Protein AF-A0A401THD2-F1 (afdb_monomer_lite)

pLDDT: mean 90.66, std 12.56, range [46.59, 98.69]

Secondary structure (DSSP, 8-state):
----------PPPPSS-S--EEEEEEEEEETTEEEEEEEEEETT--EEEEEEE-SS--HHHHHHHHH-

InterPro domains:
  IPR002156 Ribonuclease H domain [PS50879] (15-68)
  IPR012337 Ribonuclease H-like superfamily [SSF53098] (10-67)
  IPR036397 Ribonuclease H superfamily [G3DSA:3.30.420.10] (2-68)

Organism: Chiloscyllium punctatum (NCBI:txid137246)

Sequence (68 aa):
MDSAEEDYVTDSPISDPDLVLYIDGSRRLVEGSYRMGWAVVDDTGATREQATLDGDTSAQLAELVALT

Foldseek 3Di:
DPPPPPPDDDDDDDPDDPFDKDKFWDWDQDPNDIWIKMFIATPVRHTPDMDTDDDDDDSVVRRVVRVD

Radius of gyration: 15.96 Å; chains: 1; bounding box: 38×42×30 Å

Structure (mmCIF, N/CA/C/O backbone):
data_AF-A0A401THD2-F1
#
_entry.id   AF-A0A401THD2-F1
#
loop_
_atom_site.group_PDB
_atom_site.id
_atom_site.type_symbol
_atom_site.label_atom_id
_atom_site.label_alt_id
_atom_site.label_comp_id
_atom_site.label_asym_id
_atom_site.label_entity_id
_atom_site.label_seq_id
_atom_site.pdbx_PDB_ins_code
_atom_site.Cartn_x
_atom_site.Cartn_y
_atom_site.Cartn_z
_atom_site.occupancy
_atom_site.B_iso_or_equiv
_atom_site.auth_seq_id
_atom_site.auth_comp_id
_atom_site.auth_asym_id
_atom_site.auth_atom_id
_atom_site.pdbx_PDB_model_num
ATOM 1 N N . MET A 1 1 ? 12.685 34.862 0.929 1.00 47.78 1 MET A N 1
ATOM 2 C CA . MET A 1 1 ? 12.027 33.564 1.157 1.00 47.78 1 MET A CA 1
ATOM 3 C C . MET A 1 1 ? 13.084 32.535 0.869 1.00 47.78 1 MET A C 1
ATOM 5 O O . MET A 1 1 ? 13.504 32.430 -0.271 1.00 47.78 1 MET A O 1
ATOM 9 N N . ASP A 1 2 ? 13.615 31.954 1.934 1.00 46.59 2 ASP A N 1
ATOM 10 C CA . ASP A 1 2 ? 14.610 30.894 1.880 1.00 46.59 2 ASP A CA 1
ATOM 11 C C . ASP A 1 2 ? 13.882 29.636 1.397 1.00 46.59 2 ASP A C 1
ATOM 13 O O . ASP A 1 2 ? 13.030 29.101 2.107 1.00 46.59 2 ASP A O 1
ATOM 17 N N . SER A 1 3 ? 14.078 29.265 0.134 1.00 58.06 3 SER A N 1
ATOM 18 C CA . SER A 1 3 ? 13.639 27.973 -0.379 1.00 58.06 3 SER A CA 1
ATOM 19 C C . SER A 1 3 ? 14.652 26.957 0.121 1.00 58.06 3 SER A C 1
ATOM 21 O O . SER A 1 3 ? 15.625 26.661 -0.570 1.00 58.06 3 SER A O 1
ATOM 23 N N . ALA A 1 4 ? 14.461 26.488 1.353 1.00 57.19 4 ALA A N 1
ATOM 24 C CA . ALA A 1 4 ? 15.127 25.283 1.800 1.00 57.19 4 ALA A CA 1
ATOM 25 C C . ALA A 1 4 ? 14.676 24.170 0.848 1.00 57.19 4 ALA A C 1
ATOM 27 O O . ALA A 1 4 ? 13.528 23.728 0.900 1.00 57.19 4 ALA A O 1
ATOM 28 N N . GLU A 1 5 ? 15.549 23.783 -0.080 1.00 62.44 5 GLU A N 1
ATOM 29 C CA . GLU A 1 5 ? 15.481 22.447 -0.648 1.00 62.44 5 GLU A CA 1
ATOM 30 C C . GLU A 1 5 ? 15.692 21.512 0.539 1.00 62.44 5 GLU A C 1
ATOM 32 O O . GLU A 1 5 ? 16.802 21.362 1.046 1.00 62.44 5 GLU A O 1
ATOM 37 N N . GLU A 1 6 ? 14.587 21.022 1.097 1.00 61.78 6 GLU A N 1
ATOM 38 C CA . GLU A 1 6 ? 14.642 19.986 2.111 1.00 61.78 6 GLU A CA 1
ATOM 39 C C . GLU A 1 6 ? 15.340 18.781 1.475 1.00 61.78 6 GLU A C 1
ATOM 41 O O . GLU A 1 6 ? 14.901 18.258 0.451 1.00 61.78 6 GLU A O 1
ATOM 46 N N . ASP A 1 7 ? 16.476 18.399 2.052 1.00 66.19 7 ASP A N 1
ATOM 47 C CA . ASP A 1 7 ? 17.305 17.279 1.617 1.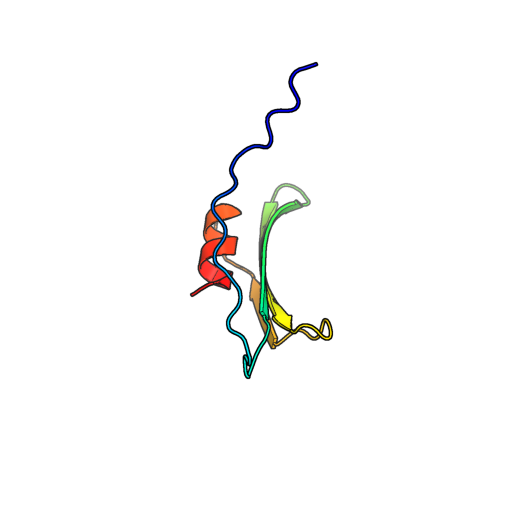00 66.19 7 ASP A CA 1
ATOM 48 C C . ASP A 1 7 ? 16.573 15.969 1.953 1.00 66.19 7 ASP A C 1
ATOM 50 O O . ASP A 1 7 ? 16.760 15.365 3.013 1.00 66.19 7 ASP A O 1
ATOM 54 N N . TYR A 1 8 ? 15.621 15.585 1.100 1.00 73.50 8 TYR A N 1
ATOM 55 C CA . TYR A 1 8 ? 14.876 14.340 1.244 1.00 73.50 8 TYR A CA 1
ATOM 56 C C . TYR A 1 8 ? 15.794 13.160 0.925 1.00 73.50 8 TYR A C 1
ATOM 58 O O . TYR A 1 8 ? 16.232 12.976 -0.212 1.00 73.50 8 TYR A O 1
ATOM 66 N N . VAL A 1 9 ? 16.040 12.313 1.925 1.00 82.81 9 VAL A N 1
ATOM 67 C CA . VAL A 1 9 ? 16.718 11.032 1.713 1.00 82.81 9 VAL A CA 1
ATOM 68 C C . VAL A 1 9 ? 15.776 10.123 0.932 1.00 82.81 9 VAL A C 1
ATOM 70 O O . VAL A 1 9 ? 14.736 9.705 1.440 1.00 82.81 9 VAL A O 1
ATOM 73 N N . THR A 1 10 ? 16.145 9.832 -0.310 1.00 84.94 10 THR A N 1
ATOM 74 C CA . THR A 1 10 ? 15.450 8.872 -1.167 1.00 84.94 10 THR A CA 1
ATOM 75 C C . THR A 1 10 ? 16.454 7.863 -1.692 1.00 84.94 10 THR A C 1
ATOM 77 O O . THR A 1 10 ? 17.597 8.207 -2.005 1.00 84.94 10 THR A O 1
ATOM 80 N N . ASP A 1 11 ? 16.031 6.608 -1.781 1.00 90.00 11 ASP A N 1
ATOM 81 C CA . ASP A 1 11 ? 16.815 5.595 -2.470 1.00 90.00 11 ASP A CA 1
ATOM 82 C C . ASP A 1 11 ? 16.709 5.803 -3.985 1.00 90.00 11 ASP A C 1
ATOM 84 O O . ASP A 1 11 ? 15.670 6.204 -4.517 1.00 90.00 11 ASP A O 1
ATOM 88 N N . SER A 1 12 ? 17.798 5.525 -4.701 1.00 93.12 12 SER A N 1
ATOM 89 C CA . SER A 1 12 ? 17.782 5.535 -6.165 1.00 93.12 12 SER A CA 1
ATOM 90 C C . SER A 1 12 ? 17.130 4.252 -6.694 1.00 93.12 12 SER A C 1
ATOM 92 O O . SER A 1 12 ? 17.503 3.168 -6.237 1.00 93.12 12 SER A O 1
ATOM 94 N N . PRO A 1 13 ? 16.216 4.331 -7.680 1.00 94.25 13 PRO A N 1
ATOM 95 C CA . PRO A 1 13 ? 15.671 3.142 -8.325 1.00 94.25 13 PRO A CA 1
ATOM 96 C C . PRO A 1 13 ? 16.775 2.275 -8.942 1.00 94.25 13 PRO A C 1
ATOM 98 O O . PRO A 1 13 ? 17.759 2.790 -9.482 1.00 94.25 13 PRO A O 1
ATOM 101 N N . ILE A 1 14 ? 16.594 0.954 -8.914 1.00 96.12 14 ILE A N 1
ATOM 102 C CA . ILE A 1 14 ? 17.453 0.037 -9.673 1.00 96.12 14 ILE A CA 1
ATOM 103 C C . ILE A 1 14 ? 17.223 0.226 -11.181 1.00 96.12 14 ILE A C 1
ATOM 105 O O . ILE A 1 14 ? 16.132 0.598 -11.603 1.00 96.12 14 ILE A O 1
ATOM 109 N N . SER A 1 15 ? 18.254 0.007 -12.003 1.00 95.44 15 SER A N 1
ATOM 110 C CA . SER A 1 15 ? 18.230 0.419 -13.418 1.00 95.44 15 SER A CA 1
ATOM 111 C C . SER A 1 15 ? 17.359 -0.442 -14.339 1.00 95.44 15 SER A C 1
ATOM 113 O O . SER A 1 15 ? 16.953 0.050 -15.387 1.00 95.44 15 SER A O 1
ATOM 115 N N . ASP A 1 16 ? 17.099 -1.699 -13.976 1.00 96.25 16 ASP A N 1
ATOM 116 C CA . ASP A 1 16 ? 16.313 -2.649 -14.778 1.00 96.25 16 ASP A CA 1
ATOM 117 C C . ASP A 1 16 ? 15.525 -3.598 -13.852 1.00 96.25 16 ASP A C 1
ATOM 119 O O . ASP A 1 16 ? 15.925 -4.746 -13.644 1.00 96.25 16 ASP A O 1
ATOM 123 N N . PRO A 1 17 ? 14.490 -3.093 -13.156 1.00 96.81 17 PRO A N 1
ATOM 124 C CA . PRO A 1 17 ? 13.670 -3.912 -12.275 1.00 96.81 17 PRO A CA 1
ATOM 125 C C . PRO A 1 17 ? 12.741 -4.829 -13.080 1.00 96.81 17 PRO A C 1
ATOM 127 O O . PRO A 1 17 ? 12.032 -4.367 -13.969 1.00 96.81 17 PRO A O 1
ATOM 130 N N . ASP A 1 18 ? 12.631 -6.099 -12.680 1.00 97.19 18 ASP A N 1
ATOM 131 C CA . ASP A 1 18 ? 11.579 -6.991 -13.198 1.00 97.19 18 ASP A CA 1
ATOM 132 C C . ASP A 1 18 ? 10.169 -6.513 -12.798 1.00 97.19 18 ASP A C 1
ATOM 134 O O . ASP A 1 18 ? 9.186 -6.772 -13.495 1.00 97.19 18 ASP A O 1
ATOM 138 N N . LEU A 1 19 ? 10.059 -5.841 -11.645 1.00 96.12 19 LEU A N 1
ATOM 139 C CA . LEU A 1 19 ? 8.813 -5.321 -11.089 1.00 96.12 19 LEU A CA 1
ATOM 140 C C . LEU A 1 19 ? 9.018 -3.909 -10.543 1.00 96.12 19 LEU A C 1
ATOM 142 O O . LEU A 1 19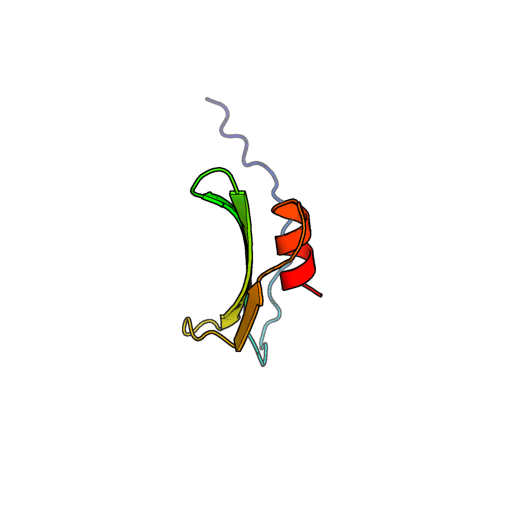 ? 9.870 -3.682 -9.684 1.00 96.12 19 LEU A O 1
ATOM 146 N N . VAL A 1 20 ? 8.166 -2.988 -10.983 1.00 97.81 20 VAL A N 1
ATOM 147 C CA . VAL A 1 20 ? 7.973 -1.686 -10.345 1.00 97.81 20 VAL A CA 1
ATOM 148 C C . VAL A 1 20 ? 6.652 -1.750 -9.594 1.00 97.81 20 VAL A C 1
ATOM 150 O O . VAL A 1 20 ? 5.597 -1.931 -10.202 1.00 97.81 20 VAL A O 1
ATOM 153 N N . LEU A 1 21 ? 6.725 -1.664 -8.268 1.00 98.06 21 LEU A N 1
ATOM 154 C CA . LEU A 1 21 ? 5.569 -1.778 -7.388 1.00 98.06 21 LEU A CA 1
ATOM 155 C C . LEU A 1 21 ? 5.367 -0.487 -6.605 1.00 98.06 21 LEU A C 1
ATOM 157 O O . LEU A 1 21 ? 6.323 0.183 -6.215 1.00 98.06 21 LEU A O 1
ATOM 161 N N . TYR A 1 22 ? 4.103 -0.196 -6.339 1.00 98.25 22 TYR A N 1
ATOM 162 C CA . TYR A 1 22 ? 3.660 0.870 -5.460 1.00 98.25 22 TYR A CA 1
ATOM 163 C C . TYR A 1 22 ? 2.776 0.251 -4.392 1.00 98.25 22 TYR A C 1
ATOM 165 O O . TYR A 1 22 ? 1.953 -0.621 -4.682 1.00 98.25 22 TYR A O 1
ATOM 173 N N . ILE A 1 23 ? 2.956 0.703 -3.161 1.00 98.38 23 ILE A N 1
ATOM 174 C CA . ILE A 1 23 ? 2.216 0.213 -2.008 1.00 98.38 23 ILE A CA 1
ATOM 175 C C . ILE A 1 23 ? 1.475 1.373 -1.359 1.00 98.38 23 ILE A C 1
ATOM 177 O O . ILE A 1 23 ? 1.908 2.520 -1.470 1.00 98.38 23 ILE A O 1
ATOM 181 N N . ASP A 1 24 ? 0.364 1.065 -0.709 1.00 98.31 24 ASP A N 1
ATOM 182 C CA . ASP A 1 24 ? -0.367 2.025 0.112 1.00 98.31 24 ASP A CA 1
ATOM 183 C C . ASP A 1 24 ? -1.081 1.293 1.248 1.00 98.31 24 ASP A C 1
ATOM 185 O O . ASP A 1 24 ? -1.590 0.176 1.078 1.00 98.31 24 ASP A O 1
ATOM 189 N N . GLY A 1 25 ? -1.139 1.947 2.402 1.00 97.62 25 GLY A N 1
ATOM 190 C CA . GLY A 1 25 ? -1.758 1.462 3.620 1.00 97.62 25 GLY A CA 1
ATOM 191 C C . GLY A 1 25 ? -2.701 2.501 4.209 1.00 97.62 25 GLY A C 1
ATOM 192 O O . GLY A 1 25 ? -2.299 3.540 4.724 1.00 97.62 25 GLY A O 1
ATOM 193 N N . SER A 1 26 ? -3.994 2.192 4.231 1.00 96.19 26 SER A N 1
ATOM 194 C CA . SER A 1 26 ? -5.021 3.157 4.615 1.00 96.19 26 SER A CA 1
ATOM 195 C C . SER A 1 26 ? -5.691 2.821 5.943 1.00 96.19 26 SER A C 1
ATOM 197 O O . SER A 1 26 ? -5.941 1.660 6.273 1.00 96.19 26 SER A O 1
ATOM 199 N N . ARG A 1 27 ? -6.076 3.870 6.681 1.00 95.12 27 ARG A N 1
ATOM 200 C CA . ARG A 1 27 ? -7.030 3.811 7.796 1.00 95.12 27 ARG A CA 1
ATOM 201 C C . ARG A 1 27 ? -8.028 4.948 7.669 1.00 95.12 27 ARG A C 1
ATOM 203 O O . ARG A 1 27 ? -7.646 6.113 7.579 1.00 95.12 27 ARG A O 1
ATOM 210 N N . ARG A 1 28 ? -9.318 4.632 7.767 1.00 94.50 28 ARG A N 1
ATOM 211 C CA . ARG A 1 28 ? -10.391 5.628 7.742 1.00 94.50 28 ARG A CA 1
ATOM 212 C C . ARG A 1 28 ? -11.501 5.286 8.724 1.00 94.50 28 ARG A C 1
ATOM 214 O O . ARG A 1 28 ? -11.925 4.140 8.809 1.00 94.50 28 ARG A O 1
ATOM 221 N N . LEU A 1 29 ? -12.020 6.294 9.424 1.00 93.44 29 LEU A N 1
ATOM 222 C CA . LEU A 1 29 ? -13.254 6.156 10.197 1.00 93.44 29 LEU A CA 1
ATOM 223 C C . LEU A 1 29 ? -14.459 6.219 9.246 1.00 93.44 29 LEU A C 1
ATOM 225 O O . LEU A 1 29 ? -14.675 7.233 8.578 1.00 93.44 29 LEU A O 1
ATOM 229 N N . VAL A 1 30 ? -15.239 5.143 9.179 1.00 92.50 30 VAL A N 1
ATOM 230 C CA . VAL A 1 30 ? -16.436 5.019 8.339 1.00 92.50 30 VAL A CA 1
ATOM 231 C C . VAL A 1 30 ? -17.583 4.528 9.213 1.00 92.50 30 VAL A C 1
ATOM 233 O O . VAL A 1 30 ? -17.485 3.469 9.822 1.00 92.50 30 VAL A O 1
ATOM 236 N N . GLU A 1 31 ? -18.665 5.307 9.297 1.00 93.56 31 GLU A N 1
ATOM 237 C CA . GLU A 1 31 ? -19.864 4.948 10.082 1.00 93.56 31 GLU A CA 1
ATOM 238 C C . GLU A 1 31 ? -19.548 4.612 11.555 1.00 93.56 31 GLU A C 1
ATOM 240 O O . GLU A 1 31 ? -20.133 3.717 12.157 1.00 93.56 31 GLU A O 1
ATOM 245 N N . GLY A 1 32 ? -18.584 5.327 12.143 1.00 92.56 32 GLY A N 1
ATOM 246 C CA . GLY A 1 32 ? -18.173 5.139 13.538 1.00 92.56 32 GLY A CA 1
ATOM 247 C C . GLY A 1 32 ? -17.250 3.943 13.785 1.00 92.56 32 GLY A C 1
ATOM 248 O O . GLY A 1 32 ? -16.875 3.715 14.930 1.00 92.56 32 GLY A O 1
ATOM 249 N N . SER A 1 33 ? -16.848 3.215 12.740 1.00 90.81 33 SER A N 1
ATOM 250 C CA . SER A 1 33 ? -15.899 2.099 12.824 1.00 90.81 33 SER A CA 1
ATOM 251 C C . SER A 1 33 ? -14.669 2.364 11.960 1.00 90.81 33 SER A C 1
ATOM 253 O O . SER A 1 33 ? -14.780 2.900 10.855 1.00 90.81 33 SER A O 1
ATOM 255 N N . TYR A 1 34 ? -13.480 2.016 12.450 1.00 92.88 34 TYR A N 1
ATOM 256 C CA . TYR A 1 34 ? -12.274 2.106 11.633 1.00 92.88 34 TYR A CA 1
ATOM 257 C C . TYR A 1 34 ? -12.267 0.998 10.581 1.00 92.88 34 TYR A C 1
ATOM 259 O O . TYR A 1 34 ? -12.576 -0.156 10.865 1.00 92.88 34 TYR A O 1
ATOM 267 N N . ARG A 1 35 ? -11.943 1.380 9.347 1.00 93.94 35 ARG A N 1
ATOM 268 C CA . ARG A 1 35 ? -11.675 0.476 8.233 1.00 93.94 35 ARG A CA 1
ATOM 269 C C . ARG A 1 35 ? -10.228 0.667 7.823 1.00 93.94 35 ARG A C 1
ATOM 271 O O . ARG A 1 35 ? -9.801 1.805 7.609 1.00 93.94 35 ARG A O 1
ATOM 278 N N . MET A 1 36 ? -9.510 -0.439 7.706 1.00 95.62 36 MET A N 1
ATOM 279 C CA . MET A 1 36 ? -8.120 -0.455 7.285 1.00 95.62 36 MET A CA 1
ATOM 280 C C . MET A 1 36 ? -7.929 -1.472 6.181 1.00 95.62 36 MET A C 1
ATOM 282 O O . MET A 1 36 ? -8.615 -2.496 6.119 1.00 95.62 36 MET A O 1
ATOM 286 N N . GLY A 1 37 ? -6.956 -1.195 5.337 1.00 96.44 37 GLY A N 1
ATOM 287 C CA . GLY A 1 37 ? -6.527 -2.112 4.306 1.00 96.44 37 GLY A CA 1
ATOM 288 C C . GLY A 1 37 ? -5.228 -1.643 3.695 1.00 96.44 37 GLY A C 1
ATOM 289 O O . GLY A 1 37 ? -4.753 -0.544 3.982 1.00 96.44 37 G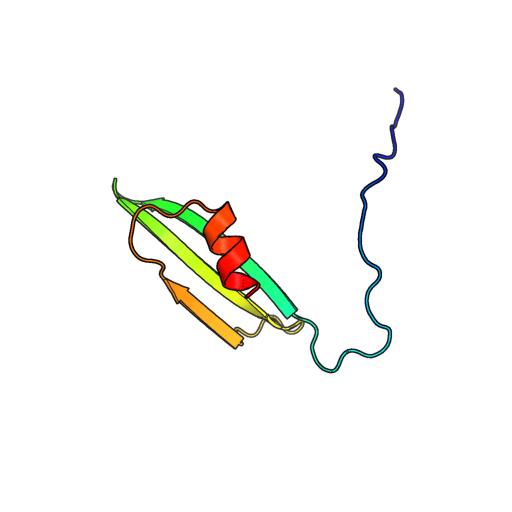LY A O 1
ATOM 290 N N . TRP A 1 38 ? -4.679 -2.499 2.860 1.00 98.00 38 TRP A N 1
ATOM 291 C CA . TRP A 1 38 ? -3.464 -2.241 2.118 1.00 98.00 38 TRP A CA 1
ATOM 292 C C . TRP A 1 38 ? -3.606 -2.780 0.702 1.00 98.00 38 TRP A C 1
ATOM 294 O O . TRP A 1 38 ? -4.435 -3.663 0.443 1.00 98.00 38 TRP A O 1
ATOM 304 N N . ALA A 1 39 ? -2.800 -2.246 -0.205 1.00 98.50 39 ALA A N 1
ATOM 305 C CA . ALA A 1 39 ? -2.713 -2.725 -1.571 1.00 98.50 39 ALA A CA 1
ATOM 306 C C . ALA A 1 39 ? -1.283 -2.618 -2.103 1.00 98.50 39 ALA A C 1
ATOM 308 O O . ALA A 1 39 ? -0.529 -1.725 -1.722 1.00 98.50 39 ALA A O 1
ATOM 309 N N . VAL A 1 40 ? -0.963 -3.517 -3.028 1.00 98.69 40 VAL A N 1
ATOM 310 C CA . VAL A 1 40 ? 0.232 -3.496 -3.868 1.00 98.69 40 VAL A CA 1
ATOM 311 C C . VAL A 1 40 ? -0.239 -3.440 -5.315 1.00 98.69 40 VAL A C 1
ATOM 313 O O . VAL A 1 40 ? -1.003 -4.301 -5.770 1.00 98.69 40 VAL A O 1
ATOM 316 N N . VAL A 1 41 ? 0.206 -2.428 -6.048 1.00 98.62 41 VAL A N 1
ATOM 317 C CA . VAL A 1 41 ? -0.110 -2.232 -7.466 1.00 98.62 41 VAL A CA 1
ATOM 318 C C . VAL A 1 41 ? 1.173 -2.173 -8.281 1.00 98.62 41 VAL A C 1
ATOM 320 O O . VAL A 1 41 ? 2.222 -1.784 -7.772 1.00 98.62 41 VAL A O 1
ATOM 323 N N . ASP A 1 42 ? 1.099 -2.570 -9.545 1.00 98.31 42 ASP A N 1
ATOM 324 C CA . ASP A 1 42 ? 2.198 -2.349 -10.483 1.00 98.31 42 ASP A CA 1
ATOM 325 C C . ASP A 1 42 ? 2.127 -0.968 -11.154 1.00 98.31 42 ASP A C 1
ATOM 327 O O . ASP A 1 42 ? 1.184 -0.197 -10.965 1.00 98.31 42 ASP A O 1
ATOM 331 N N . ASP A 1 43 ? 3.139 -0.660 -11.958 1.00 97.38 43 ASP A N 1
ATOM 332 C CA . ASP A 1 43 ? 3.269 0.568 -12.748 1.00 97.38 43 ASP A CA 1
ATOM 333 C C . ASP A 1 43 ? 2.247 0.728 -13.878 1.00 97.38 43 ASP A C 1
ATOM 335 O O . ASP A 1 43 ? 2.070 1.830 -14.400 1.00 97.38 43 ASP A O 1
ATOM 339 N N . THR A 1 44 ? 1.508 -0.329 -14.213 1.00 97.69 44 THR A N 1
ATOM 340 C CA . THR A 1 44 ? 0.334 -0.238 -15.091 1.00 97.69 44 THR A CA 1
ATOM 341 C C . THR A 1 44 ? -0.931 0.166 -14.326 1.00 97.69 44 THR A C 1
ATOM 343 O O . THR A 1 44 ? 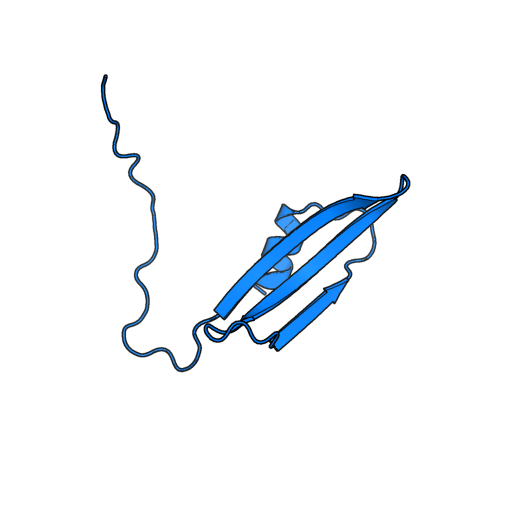-1.950 0.494 -14.938 1.00 97.69 44 THR A O 1
ATOM 346 N N . GLY A 1 45 ? -0.866 0.164 -12.990 1.00 95.38 45 GLY A N 1
ATOM 347 C CA . GLY A 1 45 ? -1.982 0.401 -12.081 1.00 95.38 45 GLY A CA 1
ATOM 348 C C . GLY A 1 45 ? -2.800 -0.854 -11.769 1.00 95.38 45 GLY A C 1
ATOM 349 O O . GLY A 1 45 ? -3.876 -0.744 -11.179 1.00 95.38 45 GLY A O 1
ATOM 350 N N . ALA A 1 46 ? -2.337 -2.044 -12.161 1.00 97.94 46 ALA A N 1
ATOM 351 C CA . ALA A 1 46 ? -3.028 -3.287 -11.857 1.00 97.94 46 ALA A CA 1
ATOM 352 C C . ALA A 1 46 ? -2.736 -3.730 -10.418 1.00 97.94 46 ALA A C 1
ATOM 354 O O . ALA A 1 46 ? -1.585 -3.801 -9.986 1.00 97.94 46 ALA A O 1
ATOM 355 N N . THR A 1 47 ? -3.790 -4.074 -9.674 1.00 98.38 47 THR A N 1
ATOM 356 C CA . THR A 1 47 ? -3.655 -4.639 -8.328 1.00 98.38 47 THR A CA 1
ATOM 357 C C . THR A 1 47 ? -3.035 -6.028 -8.395 1.00 98.38 47 THR A C 1
ATOM 359 O O . THR A 1 47 ? -3.579 -6.928 -9.036 1.00 98.38 47 THR A O 1
ATOM 362 N N . ARG A 1 48 ? -1.911 -6.203 -7.698 1.00 97.81 48 ARG A N 1
ATOM 363 C CA . ARG A 1 48 ? -1.239 -7.494 -7.523 1.00 97.81 48 ARG A CA 1
ATOM 364 C C . ARG A 1 48 ? -1.741 -8.193 -6.270 1.00 97.81 48 ARG A C 1
ATOM 366 O O . ARG A 1 48 ? -2.128 -9.356 -6.337 1.00 97.81 48 ARG A O 1
ATOM 373 N N . GLU A 1 49 ? -1.802 -7.458 -5.164 1.00 98.31 49 GLU A N 1
ATOM 374 C CA . GLU A 1 49 ? -2.257 -7.954 -3.867 1.00 98.31 49 GLU A CA 1
ATOM 375 C C . GLU A 1 49 ? -3.011 -6.863 -3.109 1.00 98.31 49 GLU A C 1
ATOM 377 O O . GLU A 1 49 ? -2.774 -5.672 -3.308 1.00 98.31 49 GLU A O 1
ATOM 382 N N . GLN A 1 50 ? -3.950 -7.271 -2.259 1.00 98.12 50 GLN A N 1
ATOM 383 C CA . GLN A 1 50 ? -4.665 -6.375 -1.356 1.00 98.12 50 GLN A CA 1
ATOM 384 C C . GLN A 1 50 ? -5.365 -7.178 -0.263 1.00 98.12 50 GLN A C 1
ATOM 386 O O . GLN A 1 50 ? -5.824 -8.300 -0.505 1.00 98.12 50 GLN A O 1
ATOM 391 N N . ALA A 1 51 ? -5.539 -6.576 0.910 1.00 97.69 51 ALA A N 1
ATOM 392 C CA . ALA A 1 51 ? -6.400 -7.130 1.946 1.00 97.69 51 ALA A CA 1
ATOM 393 C C . ALA A 1 51 ? -6.931 -6.054 2.898 1.00 97.69 51 ALA A C 1
ATOM 395 O O . ALA A 1 51 ? -6.426 -4.933 2.975 1.00 97.69 51 ALA A O 1
ATOM 396 N N . THR A 1 52 ? -7.964 -6.422 3.653 1.00 96.31 52 THR A N 1
ATOM 397 C CA . THR A 1 52 ? -8.417 -5.671 4.826 1.00 96.31 52 THR A CA 1
ATOM 398 C C . THR A 1 52 ? -7.612 -6.081 6.053 1.00 96.31 52 THR A C 1
ATOM 400 O O . THR A 1 52 ? -7.214 -7.239 6.170 1.00 96.31 52 THR A O 1
ATOM 403 N N . LEU A 1 53 ? -7.416 -5.153 6.990 1.00 94.19 53 LEU A N 1
ATOM 404 C CA . LEU A 1 53 ? -6.798 -5.448 8.282 1.00 94.19 53 LEU A CA 1
ATOM 405 C C . LEU A 1 53 ? -7.844 -5.411 9.391 1.00 94.19 53 LEU A C 1
ATOM 407 O O . LEU A 1 53 ? -8.607 -4.449 9.502 1.00 94.19 53 LEU A O 1
ATOM 411 N N . ASP A 1 54 ? -7.840 -6.448 10.223 1.00 86.06 54 ASP A N 1
ATOM 412 C CA . ASP A 1 54 ? -8.674 -6.521 11.417 1.00 86.06 54 ASP A CA 1
ATOM 413 C C . ASP A 1 54 ? -8.058 -5.713 12.571 1.00 86.06 54 ASP A C 1
ATOM 415 O O . ASP A 1 54 ? -6.837 -5.595 12.698 1.00 86.06 54 ASP A O 1
ATOM 419 N N . GLY A 1 55 ? -8.912 -5.201 13.461 1.00 78.06 55 GLY A N 1
ATOM 420 C CA . GLY A 1 55 ? -8.505 -4.527 14.697 1.00 78.06 55 GLY A CA 1
ATOM 421 C C . GLY A 1 55 ? -8.573 -3.002 14.626 1.00 78.06 55 GLY A C 1
ATOM 422 O O . GLY A 1 55 ? -9.409 -2.448 13.923 1.00 78.06 55 GLY A O 1
ATOM 423 N N . ASP A 1 56 ? -7.729 -2.321 15.406 1.00 83.38 56 ASP A N 1
ATOM 424 C CA . ASP A 1 56 ? -7.566 -0.859 15.369 1.00 83.38 56 ASP A CA 1
ATOM 425 C C . ASP A 1 56 ? -6.114 -0.490 15.032 1.00 83.38 56 ASP A C 1
ATOM 427 O O . ASP A 1 56 ? -5.378 0.130 15.801 1.00 83.38 56 ASP A O 1
ATOM 431 N N . THR A 1 57 ? -5.670 -0.983 13.883 1.00 85.06 57 THR A N 1
ATOM 432 C CA . THR A 1 57 ? -4.339 -0.791 13.311 1.00 85.06 57 THR A CA 1
ATOM 433 C C . THR A 1 57 ? -4.163 0.644 12.820 1.00 85.06 57 THR A C 1
ATOM 435 O O . THR A 1 57 ? -5.075 1.228 12.237 1.00 85.06 57 THR A O 1
ATOM 438 N N . SER A 1 58 ? -2.987 1.243 13.030 1.00 94.06 58 SER A N 1
ATOM 439 C CA . SER A 1 58 ? -2.680 2.569 12.477 1.00 94.06 58 SER A CA 1
ATOM 440 C C . SER A 1 58 ? -2.478 2.500 10.957 1.00 94.06 58 SER A C 1
ATOM 442 O O . SER A 1 58 ? -2.107 1.454 10.430 1.00 94.06 58 SER A O 1
ATOM 444 N N . ALA A 1 59 ? -2.661 3.627 10.253 1.00 95.50 59 ALA A N 1
ATOM 445 C CA . ALA A 1 59 ? -2.314 3.713 8.828 1.00 95.50 59 ALA A CA 1
ATOM 446 C C . ALA A 1 59 ? -0.829 3.385 8.599 1.00 95.50 59 ALA A C 1
ATOM 448 O O . ALA A 1 59 ? -0.502 2.620 7.712 1.00 95.50 59 ALA A O 1
ATOM 449 N N . GLN A 1 60 ? 0.057 3.851 9.486 1.00 96.75 60 GLN A N 1
ATOM 450 C CA . GLN A 1 60 ? 1.491 3.538 9.433 1.00 96.75 60 GLN A CA 1
ATOM 451 C C . GLN A 1 60 ? 1.779 2.032 9.476 1.00 96.75 60 GLN A C 1
ATOM 453 O O . GLN A 1 60 ? 2.676 1.561 8.788 1.00 96.75 60 GLN A O 1
ATOM 458 N N . LEU A 1 61 ? 1.037 1.264 10.281 1.00 95.94 61 LEU A N 1
ATOM 459 C CA . LEU A 1 61 ? 1.191 -0.188 10.295 1.00 95.94 61 LEU A CA 1
ATOM 460 C C . LEU A 1 61 ? 0.575 -0.825 9.040 1.00 95.94 61 LEU A C 1
ATOM 462 O O . LEU A 1 61 ? 1.123 -1.801 8.548 1.00 95.94 61 LEU A O 1
ATOM 466 N N . ALA A 1 62 ? -0.504 -0.268 8.484 1.00 97.06 62 ALA A N 1
ATOM 467 C CA . ALA A 1 62 ? -1.030 -0.722 7.196 1.00 97.06 62 ALA A CA 1
ATOM 468 C C . ALA A 1 62 ? -0.012 -0.528 6.056 1.00 97.06 62 ALA A C 1
ATOM 470 O O . ALA A 1 62 ? 0.140 -1.433 5.245 1.00 97.06 62 ALA A O 1
ATOM 471 N N . GLU A 1 63 ? 0.726 0.588 6.045 1.00 98.06 63 GLU A N 1
ATOM 472 C CA . GLU A 1 63 ? 1.815 0.836 5.083 1.00 98.06 63 GLU A CA 1
ATOM 473 C C . GLU A 1 63 ? 2.928 -0.203 5.219 1.00 98.06 63 GLU A C 1
ATOM 475 O O . GLU A 1 63 ? 3.403 -0.765 4.238 1.00 98.06 63 GLU A O 1
ATOM 480 N N . LEU A 1 64 ? 3.323 -0.506 6.460 1.00 97.62 64 LEU A N 1
ATOM 481 C CA . LEU A 1 64 ? 4.345 -1.517 6.721 1.00 97.62 64 LEU A CA 1
ATOM 482 C C . LEU A 1 64 ? 3.892 -2.914 6.297 1.00 97.62 64 LEU A C 1
ATOM 484 O O . LEU A 1 64 ? 4.698 -3.650 5.747 1.00 97.62 64 LEU A O 1
ATOM 488 N N . VAL A 1 65 ? 2.621 -3.269 6.511 1.00 96.50 65 VAL A N 1
ATOM 489 C CA . VAL A 1 65 ? 2.078 -4.548 6.027 1.00 96.50 65 VAL A CA 1
ATOM 490 C C . VAL A 1 65 ? 2.047 -4.591 4.501 1.00 96.50 65 VAL A C 1
ATOM 49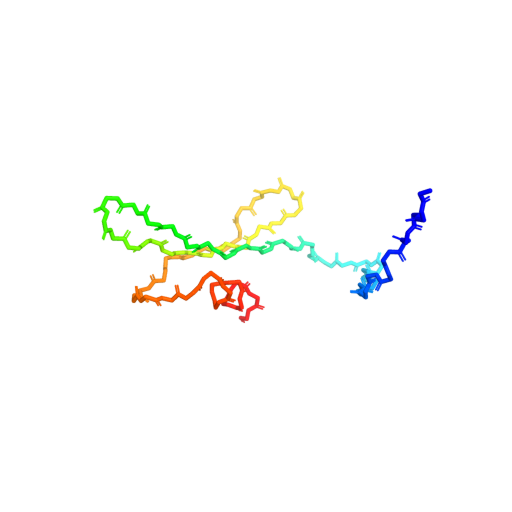2 O O . VAL A 1 65 ? 2.335 -5.633 3.933 1.00 96.50 65 VAL A O 1
ATOM 495 N N . ALA A 1 66 ? 1.749 -3.475 3.831 1.00 97.88 66 ALA A N 1
ATOM 496 C CA . ALA A 1 66 ? 1.809 -3.402 2.373 1.00 97.88 66 ALA A CA 1
ATOM 497 C C . ALA A 1 66 ? 3.234 -3.639 1.827 1.00 97.88 66 ALA A C 1
ATOM 499 O O . ALA A 1 66 ? 3.391 -4.067 0.686 1.00 97.88 66 ALA A O 1
ATOM 500 N N . LEU A 1 67 ? 4.264 -3.358 2.638 1.00 97.81 67 LEU A N 1
ATOM 501 C CA . LEU A 1 67 ? 5.679 -3.487 2.283 1.00 97.81 67 LEU A CA 1
ATOM 502 C C . LEU A 1 67 ? 6.280 -4.884 2.542 1.00 97.81 67 LEU A C 1
ATOM 504 O O . LEU A 1 67 ? 7.294 -5.207 1.922 1.00 97.81 67 LEU A O 1
ATOM 508 N N . THR A 1 68 ? 5.734 -5.674 3.479 1.00 91.31 68 THR A N 1
ATOM 509 C CA . THR A 1 68 ? 6.354 -6.914 4.011 1.00 91.31 68 THR A CA 1
ATOM 510 C C . TH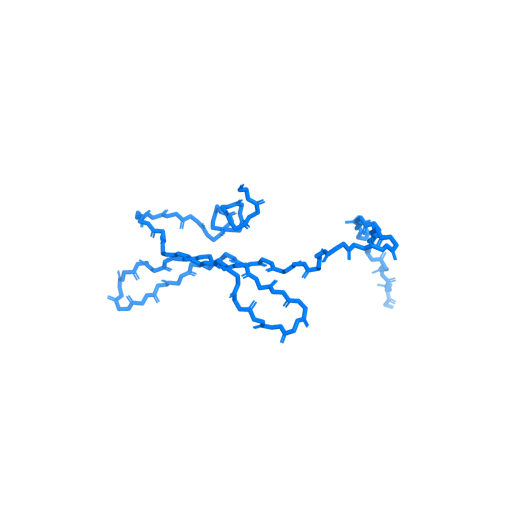R A 1 68 ? 5.635 -8.188 3.611 1.00 91.31 68 THR A C 1
ATOM 512 O O . THR A 1 68 ? 6.337 -9.154 3.239 1.00 91.31 68 THR A O 1
#